Protein AF-A0A103QU54-F1 (afdb_monomer)

Solvent-accessible surface area (backbone atoms only — not comparable to full-atom values): 3403 Å² total; per-residue (Å²): 131,54,72,68,55,25,50,53,47,34,52,50,52,52,54,54,33,32,74,74,53,43,89,44,65,70,52,29,52,54,44,49,54,53,47,33,74,75,32,69,68,45,34,49,10,50,50,51,55,52,49,55,54,53,52,57,57,55,61,71,73,110

Organism: NCBI:txid101571

Structure (mmCIF, N/CA/C/O backbone):
data_AF-A0A103QU54-F1
#
_entry.id   AF-A0A103QU54-F1
#
loop_
_atom_site.group_PDB
_atom_site.id
_atom_site.type_symbol
_atom_site.label_atom_id
_atom_site.label_alt_id
_atom_site.label_comp_id
_atom_site.label_asym_id
_atom_site.label_entity_id
_atom_site.label_seq_id
_atom_site.pdbx_PDB_ins_code
_atom_site.Cartn_x
_atom_site.Cartn_y
_atom_site.Cartn_z
_atom_site.occupancy
_atom_site.B_iso_or_equiv
_atom_site.auth_seq_id
_atom_site.auth_comp_id
_atom_site.auth_asym_id
_atom_site.auth_atom_id
_atom_site.pdbx_PDB_model_num
ATOM 1 N N . MET A 1 1 ? -13.908 7.815 -1.082 1.00 77.75 1 MET A N 1
ATOM 2 C CA . MET A 1 1 ? -13.413 6.425 -1.085 1.00 77.75 1 MET A CA 1
ATOM 3 C C . MET A 1 1 ? -13.898 5.768 0.196 1.00 77.75 1 MET A C 1
ATOM 5 O O . MET A 1 1 ? -13.838 6.436 1.221 1.00 77.75 1 MET A O 1
ATOM 9 N N . THR A 1 2 ? -14.443 4.552 0.137 1.00 94.38 2 THR A N 1
ATOM 10 C CA . THR A 1 2 ? -14.786 3.770 1.344 1.00 94.38 2 THR A CA 1
ATOM 11 C C . THR A 1 2 ? -13.549 3.044 1.885 1.00 94.38 2 THR A C 1
ATOM 13 O O . THR A 1 2 ? -12.544 2.942 1.179 1.00 94.38 2 THR A O 1
ATOM 16 N N . GLU A 1 3 ? -13.596 2.514 3.108 1.00 93.25 3 GLU A N 1
ATOM 17 C CA . GLU A 1 3 ? -12.520 1.686 3.667 1.00 93.25 3 GLU A CA 1
ATOM 18 C C . GLU A 1 3 ? -12.280 0.425 2.824 1.00 93.25 3 GLU A C 1
ATOM 20 O O . GLU A 1 3 ? -11.133 0.037 2.610 1.00 93.25 3 GLU A O 1
ATOM 25 N N . GLU A 1 4 ? -13.341 -0.187 2.285 1.00 96.44 4 GLU A N 1
ATOM 26 C CA . GLU A 1 4 ? -13.230 -1.340 1.383 1.00 96.44 4 GLU A CA 1
ATOM 27 C C . GLU A 1 4 ? -12.458 -0.979 0.105 1.00 96.44 4 GLU A C 1
ATOM 29 O O . GLU A 1 4 ? -11.525 -1.688 -0.283 1.00 96.44 4 GLU A O 1
ATOM 34 N N . ASP A 1 5 ? -12.814 0.142 -0.529 1.00 96.50 5 ASP A N 1
ATOM 35 C CA . ASP A 1 5 ? -12.146 0.621 -1.743 1.00 96.50 5 ASP A CA 1
ATOM 36 C C . ASP A 1 5 ? -10.677 0.957 -1.473 1.00 96.50 5 ASP A C 1
ATOM 38 O O . ASP A 1 5 ? -9.797 0.581 -2.248 1.00 96.50 5 ASP A O 1
ATOM 42 N N . ALA A 1 6 ? -10.406 1.616 -0.344 1.00 96.44 6 ALA A N 1
ATOM 43 C CA . ALA A 1 6 ? -9.061 1.964 0.093 1.00 96.44 6 ALA A CA 1
ATOM 44 C C . ALA A 1 6 ? -8.188 0.711 0.245 1.00 96.44 6 ALA A C 1
ATOM 46 O O . ALA A 1 6 ? -7.098 0.633 -0.324 1.00 96.44 6 ALA A O 1
ATOM 47 N N . LEU A 1 7 ? -8.681 -0.310 0.949 1.00 96.50 7 LEU A N 1
ATOM 48 C CA . LEU A 1 7 ? -7.942 -1.556 1.150 1.00 96.50 7 LEU A CA 1
ATOM 49 C C . LEU A 1 7 ? -7.733 -2.316 -0.167 1.00 96.50 7 LEU A C 1
ATOM 51 O O . LEU A 1 7 ? -6.632 -2.812 -0.419 1.00 96.50 7 LEU A O 1
ATOM 55 N N . ARG A 1 8 ? -8.740 -2.351 -1.049 1.00 97.69 8 ARG A N 1
ATOM 56 C CA . ARG A 1 8 ? -8.617 -2.964 -2.381 1.00 97.69 8 ARG A CA 1
ATOM 57 C C . ARG A 1 8 ? -7.553 -2.264 -3.230 1.00 97.69 8 ARG A C 1
ATOM 59 O O . ARG A 1 8 ? -6.725 -2.939 -3.847 1.00 97.69 8 ARG A O 1
ATOM 66 N N . ASN A 1 9 ? -7.544 -0.933 -3.233 1.00 96.38 9 ASN A N 1
ATOM 67 C CA . ASN A 1 9 ? -6.558 -0.134 -3.960 1.00 96.38 9 ASN A CA 1
ATOM 68 C C . ASN A 1 9 ? -5.144 -0.341 -3.404 1.00 96.38 9 ASN A C 1
ATOM 70 O O . ASN A 1 9 ? -4.209 -0.559 -4.176 1.00 96.38 9 ASN A O 1
ATOM 74 N N . GLY A 1 10 ? -4.994 -0.378 -2.077 1.00 96.94 10 GLY A N 1
ATOM 75 C CA . GLY A 1 10 ? -3.723 -0.684 -1.420 1.00 96.94 10 GLY A CA 1
ATOM 76 C C . GLY A 1 10 ? -3.174 -2.063 -1.807 1.00 96.94 10 GLY A C 1
ATOM 77 O O . GLY A 1 10 ? -2.003 -2.177 -2.172 1.00 96.94 10 GLY A O 1
ATOM 78 N N . CYS A 1 11 ? -4.013 -3.106 -1.807 1.00 97.56 11 CYS A N 1
ATOM 79 C CA . CYS A 1 11 ? -3.610 -4.450 -2.239 1.00 97.56 11 CYS A CA 1
ATOM 80 C C . CYS A 1 11 ? -3.138 -4.468 -3.696 1.00 97.56 11 CYS A C 1
ATOM 82 O O . CYS A 1 11 ? -2.074 -5.015 -3.994 1.00 97.56 11 CYS A O 1
ATOM 84 N N . LYS A 1 12 ? -3.883 -3.821 -4.597 1.00 98.00 12 LYS A N 1
ATOM 85 C CA . LYS A 1 12 ? -3.510 -3.731 -6.011 1.00 98.00 12 LYS A CA 1
ATOM 86 C C . LYS A 1 12 ? -2.174 -3.005 -6.204 1.00 98.00 12 LYS A C 1
ATOM 88 O O . LYS A 1 12 ? -1.331 -3.478 -6.963 1.00 98.00 12 LYS A O 1
ATOM 93 N N . ALA A 1 13 ? -1.943 -1.908 -5.480 1.00 97.62 13 ALA A N 1
ATOM 94 C CA . ALA A 1 13 ? -0.677 -1.177 -5.527 1.00 97.62 13 ALA A CA 1
ATOM 95 C C . ALA A 1 13 ? 0.514 -2.054 -5.101 1.00 97.62 13 ALA A C 1
ATOM 97 O O . ALA A 1 13 ? 1.568 -2.014 -5.739 1.00 97.62 13 ALA A O 1
ATOM 98 N N . VAL A 1 14 ? 0.336 -2.895 -4.075 1.00 97.94 14 VAL A N 1
ATOM 99 C CA . VAL A 1 14 ? 1.348 -3.868 -3.629 1.00 97.94 14 VAL A CA 1
ATOM 100 C C . VAL A 1 14 ? 1.611 -4.939 -4.682 1.00 97.94 14 VAL A C 1
ATOM 102 O O . VAL A 1 14 ? 2.773 -5.232 -4.969 1.00 97.94 14 VAL A O 1
ATOM 105 N N . GLU A 1 15 ? 0.570 -5.506 -5.289 1.00 98.06 15 GLU A N 1
ATOM 106 C CA . GLU A 1 15 ? 0.729 -6.493 -6.361 1.00 98.06 15 GLU A CA 1
ATOM 107 C C . GLU A 1 15 ? 1.465 -5.913 -7.570 1.00 98.06 15 GLU A C 1
ATOM 109 O O . GLU A 1 15 ? 2.364 -6.552 -8.121 1.00 98.06 15 GLU A O 1
ATOM 114 N N . ASP A 1 16 ? 1.120 -4.694 -7.974 1.00 97.94 16 ASP A N 1
ATOM 115 C CA . ASP A 1 16 ? 1.735 -4.036 -9.121 1.00 97.94 16 ASP A CA 1
ATOM 116 C C . ASP A 1 16 ? 3.180 -3.610 -8.834 1.00 97.94 16 ASP A C 1
ATOM 118 O O . ASP A 1 16 ? 4.050 -3.788 -9.690 1.00 97.94 16 ASP A O 1
ATOM 122 N N . ALA A 1 17 ? 3.479 -3.133 -7.622 1.00 97.81 17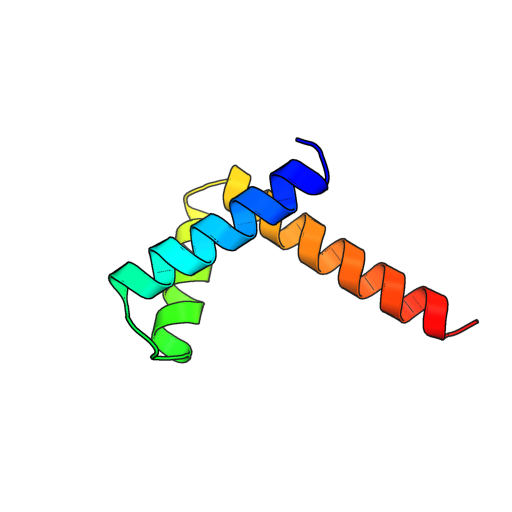 ALA A N 1
ATOM 123 C CA . ALA A 1 17 ? 4.852 -2.891 -7.185 1.00 97.81 17 ALA A CA 1
ATOM 124 C C . ALA A 1 17 ? 5.674 -4.189 -7.207 1.00 97.81 17 ALA A C 1
ATOM 126 O O . ALA A 1 17 ? 6.759 -4.225 -7.790 1.00 97.81 17 ALA A O 1
ATOM 127 N N . ARG A 1 18 ? 5.125 -5.289 -6.677 1.00 97.94 18 ARG A N 1
ATOM 128 C CA . ARG A 1 18 ? 5.766 -6.612 -6.686 1.00 97.94 18 ARG A CA 1
ATOM 129 C C . ARG A 1 18 ? 6.041 -7.119 -8.103 1.00 97.94 18 ARG A C 1
ATOM 131 O O . ARG A 1 18 ? 7.110 -7.670 -8.344 1.00 97.94 18 ARG A O 1
ATOM 138 N N . LYS A 1 19 ? 5.140 -6.888 -9.066 1.00 98.12 19 LYS A N 1
ATOM 139 C CA . LYS A 1 19 ? 5.389 -7.214 -10.486 1.00 98.12 19 LYS A CA 1
ATOM 140 C C . LYS A 1 19 ? 6.563 -6.424 -11.074 1.00 98.12 19 LYS A C 1
ATOM 142 O O . LYS A 1 19 ? 7.254 -6.947 -11.943 1.00 98.12 19 LYS A O 1
ATOM 147 N N . ARG A 1 20 ? 6.795 -5.183 -10.624 1.00 96.94 20 ARG A N 1
ATOM 148 C CA . ARG A 1 20 ? 7.877 -4.319 -11.130 1.00 96.94 20 ARG A CA 1
ATOM 149 C C . ARG A 1 20 ? 9.244 -4.645 -10.536 1.00 96.94 20 ARG A C 1
ATOM 151 O O . ARG A 1 20 ? 10.234 -4.587 -11.259 1.00 96.94 20 ARG A O 1
ATOM 158 N N . VAL A 1 21 ? 9.311 -4.971 -9.244 1.00 97.56 21 VAL A N 1
ATOM 159 C CA . VAL A 1 21 ? 10.595 -5.108 -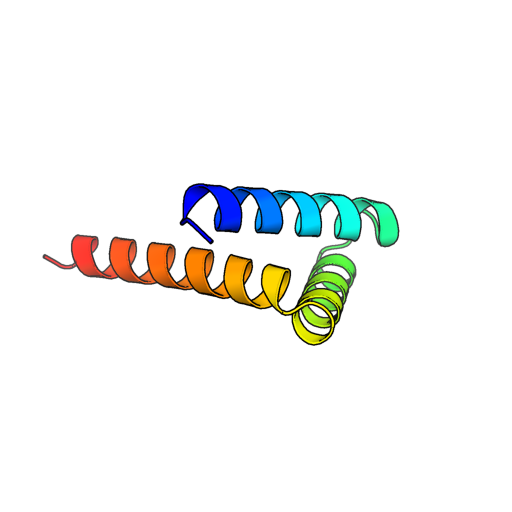8.522 1.00 97.56 21 VAL A CA 1
ATOM 160 C C . VAL A 1 21 ? 10.864 -6.502 -7.943 1.00 97.56 21 VAL A C 1
ATOM 162 O O . VAL A 1 21 ? 11.938 -6.740 -7.388 1.00 97.56 21 VAL A O 1
ATOM 165 N N . GLY A 1 22 ? 9.924 -7.438 -8.091 1.00 95.31 22 GLY A N 1
ATOM 166 C CA . GLY A 1 22 ? 10.026 -8.805 -7.582 1.00 95.31 22 GLY A CA 1
ATOM 167 C C . GLY A 1 22 ? 9.850 -8.910 -6.062 1.00 95.31 22 GLY A C 1
ATOM 168 O O . GLY A 1 22 ? 9.276 -8.037 -5.414 1.00 95.31 22 GLY A O 1
ATOM 169 N N . ASP A 1 23 ? 10.365 -9.997 -5.484 1.00 95.12 23 ASP A N 1
ATOM 170 C CA . ASP A 1 23 ? 10.195 -10.349 -4.062 1.00 95.12 23 ASP A CA 1
ATOM 171 C C . ASP A 1 23 ? 11.250 -9.727 -3.126 1.00 95.12 23 ASP A C 1
ATOM 173 O O . ASP A 1 23 ? 11.338 -10.067 -1.943 1.00 95.12 23 ASP A O 1
ATOM 177 N N . ASN A 1 24 ? 12.082 -8.807 -3.623 1.00 97.00 24 ASN A N 1
ATOM 178 C CA . ASN A 1 24 ? 13.055 -8.128 -2.774 1.00 97.00 24 ASN A CA 1
ATOM 179 C C . ASN A 1 24 ? 12.347 -7.112 -1.869 1.00 97.00 24 ASN A C 1
ATOM 181 O O . ASN A 1 24 ? 11.882 -6.076 -2.339 1.00 97.00 24 ASN A O 1
ATOM 185 N N . ARG A 1 25 ? 12.334 -7.374 -0.556 1.00 95.69 25 ARG A N 1
ATOM 186 C CA . ARG A 1 25 ? 11.672 -6.519 0.443 1.00 95.69 25 ARG A CA 1
ATOM 187 C C . ARG A 1 25 ? 12.060 -5.042 0.334 1.00 95.69 25 ARG A C 1
ATOM 189 O O . ARG A 1 25 ? 11.181 -4.192 0.337 1.00 95.69 25 ARG A O 1
ATOM 196 N N . ASN A 1 26 ? 13.351 -4.730 0.228 1.00 97.81 26 ASN A N 1
ATOM 197 C CA . ASN A 1 26 ? 13.816 -3.340 0.200 1.00 97.81 26 ASN A CA 1
ATOM 198 C C . ASN A 1 26 ? 13.412 -2.634 -1.097 1.00 97.81 26 ASN A C 1
ATOM 200 O O . ASN A 1 26 ? 13.063 -1.456 -1.069 1.00 97.81 26 ASN A O 1
ATOM 204 N N . ALA A 1 27 ? 13.464 -3.344 -2.226 1.00 98.00 27 ALA A N 1
ATOM 205 C CA . ALA A 1 27 ? 13.016 -2.805 -3.504 1.00 98.00 27 ALA A CA 1
ATOM 206 C C . ALA A 1 27 ? 11.497 -2.581 -3.504 1.00 98.00 27 ALA A C 1
ATOM 208 O O . ALA A 1 27 ? 11.044 -1.525 -3.934 1.00 98.00 27 ALA A O 1
ATOM 209 N N . LEU A 1 28 ? 10.730 -3.528 -2.952 1.00 98.00 28 LEU A N 1
ATOM 210 C CA . LEU A 1 28 ? 9.278 -3.424 -2.818 1.00 98.00 28 LEU A CA 1
ATOM 211 C C . LEU A 1 28 ? 8.878 -2.237 -1.941 1.00 98.00 28 LEU A C 1
ATOM 213 O O . LEU A 1 28 ? 8.037 -1.447 -2.350 1.00 98.00 28 LEU A O 1
ATOM 217 N N . THR A 1 29 ? 9.505 -2.063 -0.775 1.00 97.75 29 THR A N 1
ATOM 218 C CA . THR A 1 29 ? 9.217 -0.920 0.103 1.00 97.75 29 THR A CA 1
ATOM 219 C C . THR A 1 29 ? 9.508 0.413 -0.584 1.00 97.75 29 THR A C 1
ATOM 221 O O . THR A 1 29 ? 8.643 1.281 -0.584 1.00 97.75 29 THR A O 1
ATOM 224 N N . LYS A 1 30 ? 10.667 0.563 -1.240 1.00 9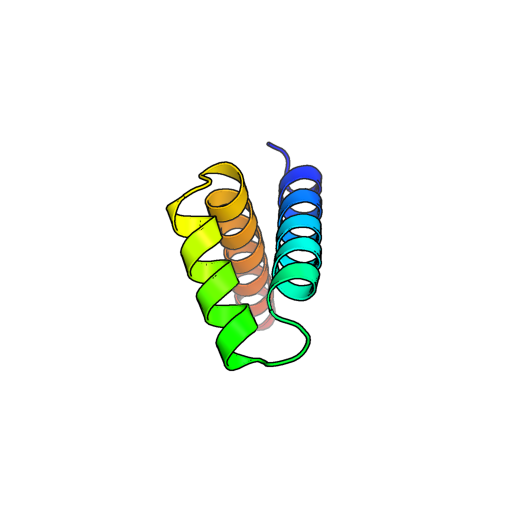8.19 30 LYS A 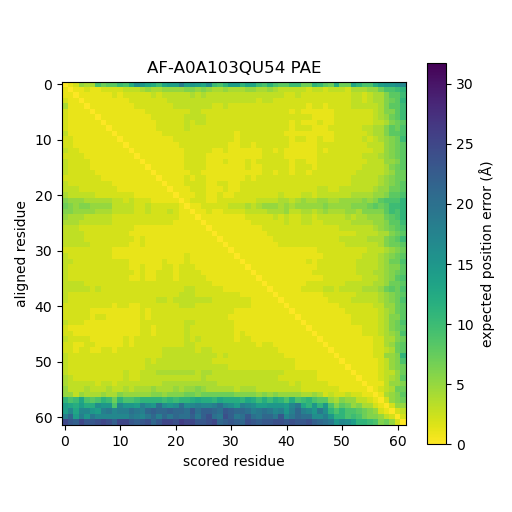N 1
ATOM 225 C CA . LYS A 1 30 ? 11.001 1.799 -1.970 1.00 98.19 30 LYS A CA 1
ATOM 226 C C . LYS A 1 30 ? 10.033 2.090 -3.113 1.00 98.19 30 LYS A C 1
ATOM 228 O O . LYS A 1 30 ? 9.694 3.242 -3.362 1.00 98.19 30 LYS A O 1
ATOM 233 N N . GLU A 1 31 ? 9.599 1.052 -3.818 1.00 98.12 31 GLU A N 1
ATOM 234 C CA . GLU A 1 31 ? 8.633 1.200 -4.901 1.00 98.12 31 GLU A CA 1
ATOM 235 C C . GLU A 1 31 ? 7.255 1.613 -4.373 1.00 98.12 31 GLU A C 1
ATOM 237 O O . GLU A 1 31 ? 6.610 2.476 -4.958 1.00 98.12 31 GLU A O 1
ATOM 242 N N . LEU A 1 32 ? 6.823 1.054 -3.243 1.00 98.00 32 LEU A N 1
ATOM 243 C CA . LEU A 1 32 ? 5.583 1.449 -2.578 1.00 98.00 32 LEU A CA 1
ATOM 244 C C . LEU A 1 32 ? 5.625 2.896 -2.074 1.00 98.00 32 LEU A C 1
ATOM 246 O O . LEU A 1 32 ? 4.651 3.621 -2.253 1.00 98.00 32 LEU A O 1
ATOM 250 N N . GLU A 1 33 ? 6.750 3.331 -1.500 1.00 97.81 33 GLU A N 1
ATOM 251 C CA . GLU A 1 33 ? 6.971 4.730 -1.106 1.00 97.81 33 GLU A CA 1
ATOM 252 C C . G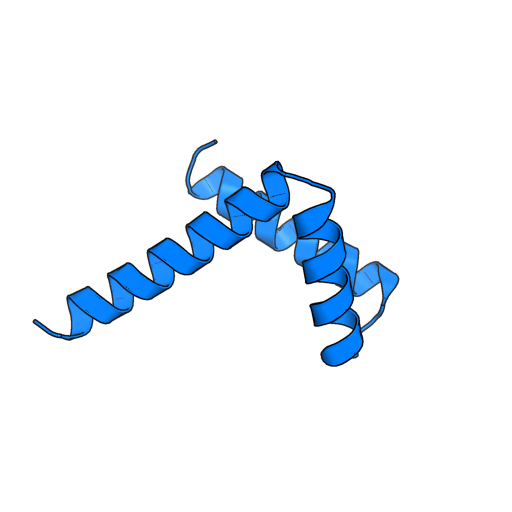LU A 1 33 ? 6.874 5.666 -2.314 1.00 97.81 33 GLU A C 1
ATOM 254 O O . GLU A 1 33 ? 6.160 6.665 -2.269 1.00 97.81 33 GLU A O 1
ATOM 259 N N . ARG A 1 34 ? 7.544 5.317 -3.420 1.00 98.19 34 ARG A N 1
ATOM 260 C CA . ARG A 1 34 ? 7.504 6.089 -4.668 1.00 98.19 34 ARG A CA 1
ATOM 261 C C . ARG A 1 34 ? 6.077 6.215 -5.206 1.00 98.19 34 ARG A C 1
ATOM 263 O O . ARG A 1 34 ? 5.638 7.320 -5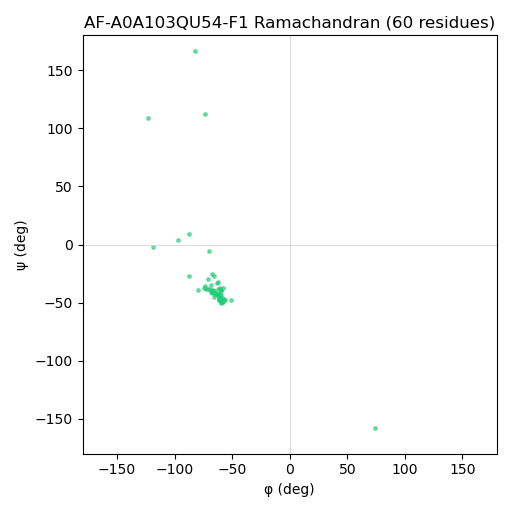.504 1.00 98.19 34 ARG A O 1
ATOM 270 N N . VAL A 1 35 ? 5.346 5.102 -5.297 1.00 97.62 35 VAL A N 1
ATOM 271 C CA . VAL A 1 35 ? 3.959 5.092 -5.790 1.00 97.62 35 VAL A CA 1
ATOM 272 C C . VAL A 1 35 ? 3.049 5.912 -4.880 1.00 97.62 35 VAL A C 1
ATOM 274 O O . VAL A 1 35 ? 2.254 6.690 -5.386 1.00 97.62 35 VAL A O 1
ATOM 277 N N . ALA A 1 36 ? 3.181 5.800 -3.558 1.00 97.81 36 ALA A N 1
ATOM 278 C CA . ALA A 1 36 ? 2.382 6.596 -2.628 1.00 97.81 36 ALA A CA 1
ATOM 279 C C . ALA A 1 36 ? 2.687 8.105 -2.709 1.00 97.81 36 ALA A C 1
ATOM 281 O O . ALA A 1 36 ? 1.824 8.919 -2.406 1.00 97.81 36 ALA A O 1
ATOM 282 N N . ILE A 1 37 ? 3.898 8.504 -3.112 1.00 98.06 37 ILE A N 1
ATOM 283 C CA . ILE A 1 37 ? 4.226 9.919 -3.358 1.00 98.06 37 ILE A CA 1
ATOM 284 C C . ILE A 1 37 ? 3.576 10.423 -4.656 1.00 98.06 37 ILE A C 1
ATOM 286 O O . ILE A 1 37 ? 3.177 11.584 -4.734 1.00 98.06 37 ILE A O 1
ATOM 290 N N . GLU A 1 38 ? 3.490 9.571 -5.677 1.00 97.56 38 GLU A N 1
ATOM 291 C CA . GLU A 1 38 ? 3.000 9.933 -7.013 1.00 97.56 38 GLU A CA 1
ATOM 292 C C . GLU A 1 38 ? 1.478 9.801 -7.174 1.00 97.56 38 GLU A C 1
ATOM 294 O O . GLU A 1 38 ? 0.889 10.507 -7.992 1.00 97.56 38 GLU A O 1
ATOM 299 N N . ASP A 1 39 ? 0.843 8.916 -6.406 1.00 97.44 39 ASP A N 1
ATOM 300 C CA . ASP A 1 39 ? -0.579 8.589 -6.489 1.00 97.44 39 ASP A CA 1
ATOM 301 C C . ASP A 1 39 ? -1.265 8.827 -5.135 1.00 97.44 39 ASP A C 1
ATOM 303 O O . ASP A 1 39 ? -1.071 8.091 -4.160 1.00 97.44 39 ASP A O 1
ATOM 307 N N . SER A 1 40 ? -2.094 9.872 -5.080 1.00 96.50 40 SER A N 1
ATOM 308 C CA . SER A 1 40 ? -2.803 10.272 -3.865 1.00 96.50 40 SER A CA 1
ATOM 309 C C . SER A 1 40 ? -3.860 9.262 -3.415 1.00 96.50 40 SER A C 1
ATOM 311 O O . SER A 1 40 ? -4.147 9.202 -2.219 1.00 96.50 40 SER A O 1
ATOM 313 N N . GLU A 1 41 ? -4.420 8.445 -4.314 1.00 96.38 41 GLU A N 1
ATOM 314 C CA . GLU A 1 41 ? -5.357 7.385 -3.926 1.00 96.38 41 GLU A CA 1
ATOM 315 C C . GLU A 1 41 ? -4.621 6.236 -3.231 1.00 96.38 41 GLU A C 1
ATOM 317 O O . GLU A 1 41 ? -5.109 5.703 -2.232 1.00 96.38 41 GLU A O 1
ATOM 322 N N . VAL A 1 42 ? -3.416 5.893 -3.699 1.00 97.31 42 VAL A N 1
ATOM 323 C CA . VAL A 1 42 ? -2.559 4.896 -3.036 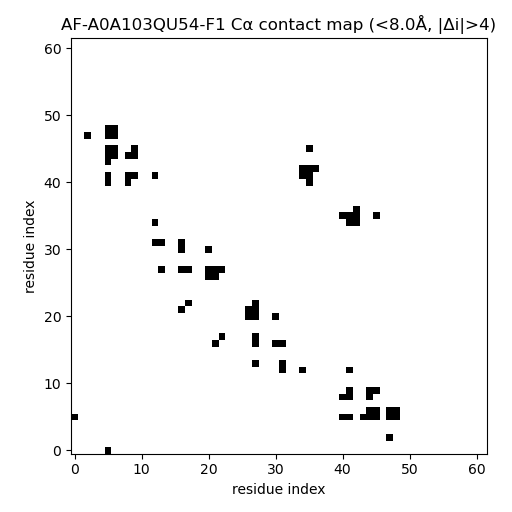1.00 97.31 42 VAL A CA 1
ATOM 324 C C . VAL A 1 42 ? -2.052 5.413 -1.688 1.00 97.31 42 VAL A C 1
ATOM 326 O O . VAL A 1 42 ? -2.048 4.669 -0.704 1.00 97.31 42 VAL A O 1
ATOM 329 N N . ALA A 1 43 ? -1.676 6.691 -1.610 1.00 97.81 43 ALA A N 1
ATOM 330 C CA . ALA A 1 43 ? -1.302 7.330 -0.350 1.00 97.81 43 ALA A CA 1
ATOM 331 C C . ALA A 1 43 ? -2.427 7.224 0.690 1.00 97.81 43 ALA A C 1
ATOM 333 O O . ALA A 1 43 ? -2.206 6.823 1.837 1.00 97.81 43 ALA A O 1
ATOM 334 N N . GLU A 1 44 ? -3.649 7.545 0.268 1.00 97.19 44 GLU A N 1
ATOM 335 C CA . GLU A 1 44 ? -4.832 7.494 1.115 1.00 97.19 44 GLU A CA 1
ATOM 336 C C . GLU A 1 44 ? -5.174 6.055 1.526 1.00 97.19 44 GLU A C 1
ATOM 338 O O . GLU A 1 44 ? -5.487 5.807 2.692 1.00 97.19 44 GLU A O 1
ATOM 343 N N . ALA A 1 45 ? -5.026 5.082 0.622 1.00 97.94 45 ALA A N 1
ATOM 344 C CA . ALA A 1 45 ? -5.182 3.663 0.932 1.00 97.94 45 ALA A CA 1
ATOM 345 C C . ALA A 1 45 ? -4.243 3.198 2.059 1.00 97.94 45 ALA A C 1
ATOM 347 O O . ALA A 1 45 ? -4.680 2.548 3.015 1.00 97.94 45 ALA A O 1
ATOM 348 N N . PHE A 1 46 ? -2.959 3.563 1.995 1.00 97.62 46 PHE A N 1
ATOM 349 C CA . PHE A 1 46 ? -1.998 3.227 3.050 1.00 97.62 46 PHE A CA 1
ATOM 350 C C . PHE A 1 46 ? -2.274 3.971 4.355 1.00 97.62 46 PHE A C 1
ATOM 352 O O . PHE A 1 46 ? -2.113 3.387 5.431 1.00 97.62 46 PHE A O 1
ATOM 359 N N . ARG A 1 47 ? -2.755 5.218 4.286 1.00 97.44 47 ARG A N 1
ATOM 360 C CA . ARG A 1 47 ? -3.188 5.971 5.469 1.00 97.44 47 ARG A CA 1
ATOM 361 C C . ARG A 1 47 ? -4.353 5.278 6.179 1.00 97.44 47 ARG A C 1
ATOM 363 O O . ARG A 1 47 ? -4.301 5.129 7.398 1.00 97.44 47 ARG A O 1
ATOM 370 N N . VAL A 1 48 ? -5.370 4.832 5.438 1.00 97.44 48 VAL A N 1
ATOM 371 C CA . VAL A 1 48 ? -6.525 4.098 5.988 1.00 97.44 48 VAL A CA 1
ATOM 372 C C . VAL A 1 48 ? -6.077 2.789 6.637 1.00 97.44 48 VAL A C 1
ATOM 374 O O . VAL A 1 48 ? -6.439 2.523 7.781 1.00 97.44 48 VAL A O 1
ATOM 377 N N . ALA A 1 49 ? -5.232 2.003 5.964 1.00 96.25 49 ALA A N 1
ATOM 378 C CA . ALA A 1 49 ? -4.704 0.760 6.528 1.00 96.25 49 ALA A CA 1
ATOM 379 C C . ALA A 1 49 ? -3.916 0.997 7.833 1.00 96.25 49 ALA A C 1
ATOM 381 O O . ALA A 1 49 ? -4.103 0.276 8.815 1.00 96.25 49 ALA A O 1
ATOM 382 N N . GLY A 1 50 ? -3.068 2.031 7.868 1.00 95.75 50 GLY A N 1
ATOM 383 C CA . GLY A 1 50 ? -2.327 2.417 9.069 1.00 95.75 50 GLY A CA 1
ATOM 384 C C . GLY A 1 50 ? -3.236 2.891 10.204 1.00 95.75 50 GLY A C 1
ATOM 385 O O . GLY A 1 50 ? -3.031 2.504 11.353 1.00 95.75 50 GLY A O 1
ATOM 386 N N . PHE A 1 51 ? -4.266 3.680 9.888 1.00 95.62 51 PHE A N 1
ATOM 387 C CA . PHE A 1 51 ? -5.263 4.127 10.859 1.00 95.62 51 PHE A CA 1
ATOM 388 C C . PHE A 1 51 ? -5.996 2.942 11.506 1.00 95.62 51 PHE A C 1
ATOM 390 O O . PHE A 1 51 ? -6.006 2.837 12.729 1.00 95.62 51 PHE A O 1
ATOM 397 N N . LEU A 1 52 ? -6.512 2.003 10.7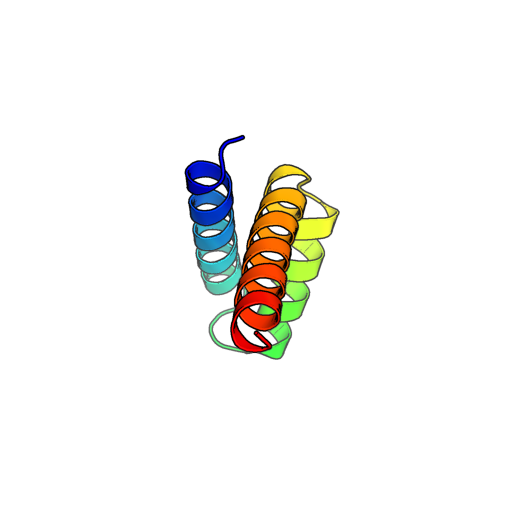04 1.00 94.44 52 LEU A N 1
ATOM 398 C CA . LEU A 1 52 ? -7.201 0.806 11.205 1.00 94.44 52 LEU A CA 1
ATOM 399 C C . LEU A 1 52 ? -6.303 -0.056 12.104 1.00 94.44 52 LEU A C 1
ATOM 401 O O . LEU A 1 52 ? -6.754 -0.569 13.126 1.00 94.44 52 LEU A O 1
ATOM 405 N N . PHE A 1 53 ? -5.019 -0.195 11.756 1.00 94.69 53 PHE A N 1
ATOM 406 C CA . PHE A 1 53 ? -4.058 -0.905 12.600 1.00 94.69 53 PHE A CA 1
ATOM 407 C C . PHE A 1 53 ? -3.871 -0.221 13.962 1.00 94.69 53 PHE A C 1
ATOM 409 O O . PHE A 1 53 ? -3.840 -0.896 14.992 1.00 94.69 53 PHE A O 1
ATOM 416 N N . LEU A 1 54 ? -3.750 1.109 13.982 1.00 94.81 54 LEU A N 1
ATOM 417 C CA . LEU A 1 54 ? -3.583 1.868 15.221 1.00 94.81 54 LEU A CA 1
ATOM 418 C C . LEU A 1 54 ? -4.830 1.807 16.110 1.00 94.81 54 LEU A C 1
ATOM 420 O O . LEU A 1 54 ? -4.675 1.637 17.318 1.00 94.81 54 LEU A O 1
ATOM 424 N N . GLU A 1 55 ? -6.030 1.904 15.535 1.00 93.44 55 GLU A N 1
ATOM 425 C CA . GLU A 1 55 ? -7.297 1.754 16.266 1.00 93.44 55 GLU A CA 1
ATOM 426 C C . GLU A 1 55 ? -7.395 0.370 16.920 1.00 93.44 55 GLU A C 1
ATOM 428 O O . GLU A 1 55 ? -7.579 0.269 18.132 1.00 93.44 55 GLU A O 1
ATOM 433 N N . ALA A 1 56 ? -7.131 -0.701 16.162 1.00 91.75 56 ALA A N 1
ATOM 434 C CA . ALA A 1 56 ? -7.160 -2.065 16.691 1.00 91.75 56 ALA A CA 1
ATOM 435 C C . ALA A 1 56 ? -6.180 -2.266 17.865 1.00 91.75 56 ALA A C 1
ATOM 437 O O . ALA A 1 56 ? -6.485 -2.956 18.835 1.00 91.75 56 ALA A O 1
ATOM 438 N N . GLN A 1 57 ? -4.998 -1.641 17.817 1.00 91.00 57 GLN A N 1
ATOM 439 C CA . GLN A 1 57 ? -4.032 -1.690 18.921 1.00 91.00 57 GLN A CA 1
ATOM 440 C C . GLN A 1 57 ? -4.479 -0.877 20.146 1.00 91.00 57 GLN A C 1
ATOM 442 O O . GLN A 1 57 ? -4.103 -1.209 21.272 1.00 91.00 57 GLN A O 1
ATOM 447 N N . GLN A 1 58 ? -5.256 0.189 19.963 1.00 82.81 58 GLN A N 1
ATOM 448 C CA . GLN A 1 58 ? -5.800 0.973 21.073 1.00 82.81 58 GLN A CA 1
ATOM 449 C C . GLN A 1 58 ? -6.950 0.249 21.774 1.00 82.81 58 GLN A C 1
ATOM 451 O O . GLN A 1 58 ? -6.998 0.260 23.003 1.00 82.81 58 GLN A O 1
ATOM 456 N N . GLU A 1 59 ? -7.806 -0.453 21.032 1.00 67.00 59 GLU A N 1
ATOM 457 C CA . GLU A 1 59 ? -8.875 -1.278 21.610 1.00 67.00 59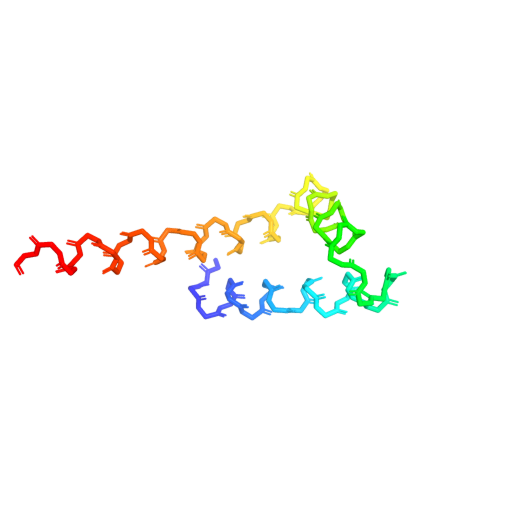 GLU A CA 1
ATOM 458 C C . GLU A 1 59 ? -8.325 -2.437 22.454 1.00 67.00 59 GLU A C 1
ATOM 460 O O . GLU A 1 59 ? -8.889 -2.765 23.493 1.00 67.00 59 GLU A O 1
ATOM 465 N N . THR A 1 60 ? -7.164 -3.000 22.094 1.00 60.72 60 THR A N 1
ATOM 466 C CA . THR A 1 60 ? -6.511 -4.053 22.904 1.00 60.72 60 THR A CA 1
ATOM 467 C C . THR A 1 60 ? -5.917 -3.572 24.235 1.00 60.72 60 THR A C 1
ATOM 469 O O . THR A 1 60 ? -5.425 -4.392 25.009 1.00 60.72 60 THR A O 1
ATOM 472 N N . LYS A 1 61 ? -5.923 -2.260 24.510 1.00 55.62 61 LYS A N 1
ATOM 473 C CA . LYS A 1 61 ? -5.431 -1.672 25.770 1.00 55.62 61 LYS A CA 1
ATOM 474 C C . LYS A 1 61 ? -6.540 -1.393 26.796 1.00 55.62 61 LYS A C 1
ATOM 476 O O . LYS A 1 61 ? -6.226 -0.803 27.831 1.00 55.62 61 LYS A O 1
ATOM 481 N N . GLN A 1 62 ? -7.792 -1.766 26.511 1.00 48.84 62 GLN A N 1
ATOM 482 C CA . GLN A 1 62 ? -8.924 -1.642 27.440 1.00 48.84 62 GLN A CA 1
ATOM 483 C C . GLN A 1 62 ? -9.144 -2.905 28.273 1.00 48.84 62 GLN A C 1
ATOM 485 O O . GLN A 1 62 ? -8.966 -4.018 27.732 1.00 48.84 62 GLN A O 1
#

pLDDT: mean 93.7, std 10.08, range [48.84, 98.19]

Foldseek 3Di:
DDLVVLQVLLVVQLVVLCVVQNPDPVSSVVSLVVCLVVDVSNVVSVVSVVVVVVVVVVVVVD

Mean predicted aligned error: 3.46 Å

Sequence (62 aa):
MTEEDALRNGCKAVEDARKRVGDNRNALTKELERVAIEDSEVAEAFRVAGFLFLEAQQETKQ

Secondary structure (DSSP, 8-state):
--HHHHHHHHHHHHHHHHHHHTT-HHHHHHHHHHHHHH-HHHHHHHHHHHHHHHHHHHHTT-

Radius of gyration: 12.97 Å; Cα contacts (8 Å, |Δi|>4): 43; chains: 1; bounding box: 29×21×39 Å